Protein AF-A0A6V7JGR5-F1 (afdb_monomer_lite)

InterPro domains:
  IPR027080 Protein Unc-13 [PTHR10480] (1-149)
  IPR035892 C2 domain superfamily [G3DSA:2.60.40.150] (1-78)
  IPR035892 C2 domain superfamily [SSF49562] (2-89)

Organism: NCBI:txid1563983

Sequence (149 aa):
ECHNSSDRIKVRVWDEDNDLKSKLRQKLTRESDDFLGQTIIEVRTLSGEMDVWYNLEKRTDKSAVSGAIRLHISVEIKGEEKVAPYHVQYTCLHENLFHSLCERNAGLVALPEARGDDAWKVYFDPPGEELVDEFAMRYGIESIYQAMT

Foldseek 3Di:
DDDDQQDKDKAWDWADDPDPVLVVCVVPDPDSTATAFIDIGGSQLDAAWDWDWAFGDDPDPPHDYGDTDTDTDGDDDPPDDRDDHLLVVLVVLLVVLQVVVCVVVVNDGDQDPADDPCSLLARDDPPSRVVSVVSCVRNVPDSVSVSVD

Radius of gyration: 20.92 Å; chains: 1; bounding box: 49×38×61 Å

pLDDT: mean 89.45, std 9.66, range [59.97, 98.38]

Structure (mmCIF, N/CA/C/O backbone):
data_AF-A0A6V7JGR5-F1
#
_entry.id   AF-A0A6V7JGR5-F1
#
loop_
_atom_site.group_PDB
_atom_site.id
_atom_site.type_symbol
_atom_site.label_atom_id
_atom_site.label_alt_id
_atom_site.label_comp_id
_atom_site.label_asym_id
_atom_site.label_entity_id
_atom_site.label_seq_id
_atom_site.pdbx_PDB_ins_code
_atom_site.Cartn_x
_atom_site.Cartn_y
_atom_site.Cartn_z
_atom_site.occupancy
_atom_site.B_iso_or_equiv
_atom_site.auth_seq_id
_atom_site.auth_comp_id
_atom_site.auth_asym_id
_atom_site.auth_atom_id
_atom_site.pdbx_PDB_model_num
ATOM 1 N N . GLU A 1 1 ? 19.381 -12.638 -1.066 1.00 61.84 1 GLU A N 1
ATOM 2 C CA . GLU A 1 1 ? 19.285 -12.421 0.391 1.00 61.84 1 GLU A CA 1
ATOM 3 C C . GLU A 1 1 ? 19.356 -10.923 0.655 1.00 61.84 1 GLU A C 1
ATOM 5 O O . GLU A 1 1 ? 20.178 -10.259 0.033 1.00 61.84 1 GLU A O 1
ATOM 10 N N . CYS A 1 2 ? 18.445 -10.384 1.464 1.00 67.25 2 CYS A N 1
ATOM 11 C CA . CYS A 1 2 ? 18.492 -8.998 1.939 1.00 67.25 2 CYS A CA 1
ATOM 12 C C . CYS A 1 2 ? 19.034 -9.008 3.363 1.00 67.25 2 CYS A C 1
ATOM 14 O O . CYS A 1 2 ? 18.681 -9.888 4.147 1.00 67.25 2 CYS A O 1
ATOM 16 N N . HIS A 1 3 ? 19.896 -8.053 3.692 1.00 73.62 3 HIS A N 1
ATOM 17 C CA . HIS A 1 3 ? 20.585 -8.030 4.986 1.00 73.62 3 HIS A CA 1
ATOM 18 C C . HIS A 1 3 ? 20.145 -6.847 5.857 1.00 73.62 3 HIS A C 1
ATOM 20 O O . HIS A 1 3 ? 20.639 -6.682 6.971 1.00 73.62 3 HIS A O 1
ATOM 26 N N . ASN A 1 4 ? 19.235 -6.014 5.347 1.00 74.50 4 ASN A N 1
ATOM 27 C CA . ASN A 1 4 ? 18.926 -4.705 5.896 1.00 74.50 4 ASN A CA 1
ATOM 28 C C . ASN A 1 4 ? 17.475 -4.300 5.564 1.00 74.50 4 ASN A C 1
ATOM 30 O O . ASN A 1 4 ? 17.021 -4.442 4.433 1.00 74.50 4 ASN A O 1
ATOM 34 N N . SER A 1 5 ? 16.751 -3.744 6.540 1.00 73.00 5 SER A N 1
ATOM 35 C CA . SER A 1 5 ? 15.362 -3.280 6.375 1.00 73.00 5 SER A CA 1
ATOM 36 C C . SER A 1 5 ? 15.215 -2.027 5.501 1.00 73.00 5 SER A C 1
ATOM 38 O O . SER A 1 5 ? 14.124 -1.746 5.008 1.00 73.00 5 SER A O 1
ATOM 40 N N . SER A 1 6 ? 16.303 -1.280 5.292 1.00 79.81 6 SER A N 1
ATOM 41 C CA . SER A 1 6 ? 16.370 -0.137 4.372 1.00 79.81 6 SER A CA 1
ATOM 42 C C . SER A 1 6 ? 16.759 -0.521 2.941 1.00 79.81 6 SER A C 1
ATOM 44 O O . SER A 1 6 ? 16.802 0.352 2.070 1.00 79.81 6 SER A O 1
ATOM 46 N N . ASP A 1 7 ? 17.015 -1.809 2.674 1.00 90.06 7 ASP A N 1
ATOM 47 C CA . ASP A 1 7 ? 17.189 -2.295 1.308 1.00 90.06 7 ASP A CA 1
ATOM 48 C C . ASP A 1 7 ? 15.890 -2.090 0.510 1.00 90.06 7 ASP A C 1
ATOM 50 O O . ASP A 1 7 ? 14.779 -2.027 1.049 1.00 90.06 7 ASP A O 1
ATOM 54 N N . ARG A 1 8 ? 16.035 -1.937 -0.809 1.00 93.00 8 ARG A N 1
ATOM 55 C CA . ARG A 1 8 ? 14.918 -1.666 -1.718 1.00 93.00 8 ARG A CA 1
ATOM 56 C C . ARG A 1 8 ? 14.999 -2.551 -2.946 1.00 93.00 8 ARG A C 1
ATOM 58 O O . ARG A 1 8 ? 16.049 -2.628 -3.587 1.00 93.00 8 ARG A O 1
ATOM 65 N N . ILE A 1 9 ? 13.870 -3.130 -3.327 1.00 93.62 9 ILE A N 1
ATOM 66 C CA . ILE A 1 9 ? 13.692 -3.816 -4.602 1.00 93.62 9 ILE A CA 1
ATOM 67 C C . ILE A 1 9 ? 13.265 -2.765 -5.627 1.00 93.62 9 ILE A C 1
ATOM 69 O O . ILE A 1 9 ? 12.228 -2.122 -5.489 1.00 93.62 9 ILE A O 1
ATOM 73 N N . LYS A 1 10 ? 14.091 -2.553 -6.652 1.00 95.19 10 LYS A N 1
ATOM 74 C CA . LYS A 1 10 ? 13.799 -1.611 -7.739 1.00 95.19 10 LYS A CA 1
ATOM 75 C C . LYS A 1 10 ? 13.340 -2.400 -8.954 1.00 95.19 10 LYS A C 1
ATOM 77 O O . LYS A 1 10 ? 14.160 -3.051 -9.596 1.00 95.19 10 LYS A O 1
ATOM 82 N N . VAL A 1 11 ? 12.060 -2.305 -9.284 1.00 96.25 11 VAL A N 1
ATOM 83 C CA . VAL A 1 11 ? 11.498 -2.899 -10.499 1.00 96.25 11 VAL A CA 1
ATOM 84 C C . VAL A 1 11 ? 11.407 -1.805 -11.552 1.00 96.25 11 VAL A C 1
ATOM 86 O O . VAL A 1 11 ? 10.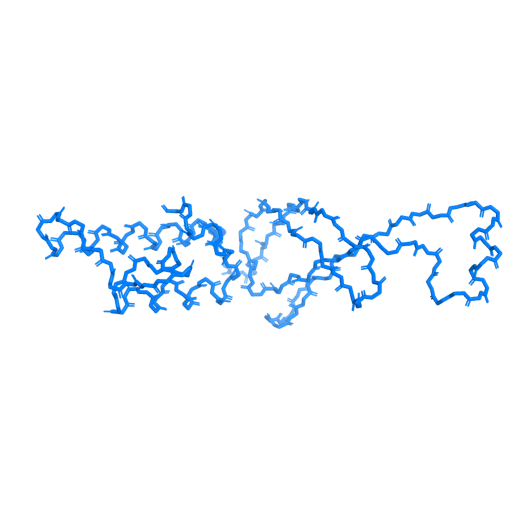860 -0.737 -11.290 1.00 96.25 11 VAL A O 1
ATOM 89 N N . ARG A 1 12 ? 11.986 -2.038 -12.731 1.00 94.81 12 ARG A N 1
ATOM 90 C CA . ARG A 1 12 ? 11.982 -1.089 -13.851 1.00 94.81 12 ARG A CA 1
ATOM 91 C C . ARG A 1 12 ? 11.493 -1.786 -15.104 1.00 94.81 12 ARG A C 1
ATOM 93 O O . ARG A 1 12 ? 11.943 -2.891 -15.391 1.00 94.81 12 ARG A O 1
ATOM 100 N N . VAL A 1 13 ? 10.609 -1.118 -15.827 1.00 93.88 13 VAL A N 1
ATOM 101 C CA . VAL A 1 13 ? 10.011 -1.606 -17.065 1.00 93.88 13 VAL A CA 1
ATOM 102 C C . VAL A 1 13 ? 10.576 -0.788 -18.221 1.00 93.88 13 VAL A C 1
ATOM 104 O O . VAL A 1 13 ? 10.640 0.443 -18.144 1.00 93.88 13 VAL A O 1
ATOM 107 N N . TRP A 1 14 ? 10.998 -1.483 -19.270 1.00 91.00 14 TRP A N 1
ATOM 108 C CA . TRP A 1 14 ? 11.591 -0.914 -20.476 1.00 91.00 14 TRP A CA 1
ATOM 109 C C . TRP A 1 14 ? 10.897 -1.512 -21.695 1.00 91.00 14 TRP A C 1
ATOM 111 O O . TRP A 1 14 ? 10.543 -2.693 -21.661 1.00 91.00 14 TRP A O 1
ATOM 121 N N . ASP A 1 15 ? 10.699 -0.704 -22.730 1.00 86.94 15 ASP A N 1
ATOM 122 C CA . ASP A 1 15 ? 10.298 -1.169 -24.055 1.00 86.94 15 ASP A CA 1
ATOM 123 C C . ASP A 1 15 ? 11.554 -1.489 -24.863 1.00 86.94 15 ASP A C 1
ATOM 125 O O . ASP A 1 15 ? 12.421 -0.629 -25.032 1.00 86.94 15 ASP A O 1
ATOM 129 N N . GLU A 1 16 ? 11.685 -2.739 -25.301 1.00 84.81 16 GLU A N 1
ATOM 130 C CA . GLU A 1 16 ? 12.874 -3.201 -26.013 1.00 84.81 16 GLU A CA 1
ATOM 131 C C . GLU A 1 16 ? 12.812 -2.771 -27.484 1.00 84.81 16 GLU A C 1
ATOM 133 O O . GLU A 1 16 ? 12.106 -3.364 -28.304 1.00 84.81 16 GLU A O 1
ATOM 138 N N . ASP A 1 17 ? 13.628 -1.783 -27.844 1.00 75.12 17 ASP A N 1
ATOM 139 C CA . ASP A 1 17 ? 13.702 -1.270 -29.208 1.00 75.12 17 ASP A CA 1
ATOM 140 C C . ASP A 1 17 ? 14.835 -1.953 -29.987 1.00 75.12 17 ASP A C 1
ATOM 142 O O . ASP A 1 17 ? 15.991 -1.518 -29.993 1.00 75.12 17 ASP A O 1
ATOM 146 N N . ASN A 1 18 ? 14.507 -3.015 -30.725 1.00 69.75 18 ASN A N 1
ATOM 147 C CA . ASN A 1 18 ? 15.489 -3.818 -31.472 1.00 69.75 18 ASN A CA 1
ATOM 148 C C . ASN A 1 18 ? 15.664 -3.449 -32.961 1.00 69.75 18 ASN A C 1
ATOM 150 O O . ASN A 1 18 ? 16.266 -4.216 -33.728 1.00 69.75 18 ASN A O 1
ATOM 154 N N . ASP A 1 19 ? 15.170 -2.291 -33.400 1.00 74.88 19 ASP A N 1
ATOM 155 C CA . ASP A 1 19 ? 15.238 -1.884 -34.804 1.00 74.88 19 ASP A CA 1
ATOM 156 C C . ASP A 1 19 ? 16.590 -1.243 -35.206 1.00 74.88 19 ASP A C 1
ATOM 158 O O . ASP A 1 19 ? 17.479 -0.949 -34.406 1.00 74.88 19 ASP A O 1
ATOM 162 N N . LEU A 1 20 ? 16.821 -1.083 -36.514 1.00 70.88 20 LEU A N 1
ATOM 163 C CA . LEU A 1 20 ? 18.097 -0.547 -37.011 1.00 70.88 20 LEU A CA 1
ATOM 164 C C . LEU A 1 20 ? 18.286 0.938 -36.632 1.00 70.88 20 LEU A C 1
ATOM 166 O O . LEU A 1 20 ? 19.420 1.411 -36.532 1.00 70.88 20 LEU A O 1
ATOM 170 N N . LYS A 1 21 ? 17.183 1.679 -36.439 1.00 70.19 21 LYS A N 1
ATOM 171 C CA . LYS A 1 21 ? 17.194 3.105 -36.084 1.00 70.19 21 LYS A CA 1
ATOM 172 C C . LYS A 1 21 ? 17.532 3.308 -34.609 1.00 70.19 21 LYS A C 1
ATOM 174 O O . LYS A 1 21 ? 18.304 4.221 -34.306 1.00 70.19 21 LYS A O 1
ATOM 179 N N . SER A 1 22 ? 17.020 2.467 -33.717 1.00 67.06 22 SER A N 1
ATOM 180 C CA . SER A 1 22 ? 17.331 2.476 -32.290 1.00 67.06 22 SER A CA 1
ATOM 181 C C . SER A 1 22 ? 18.811 2.172 -32.067 1.00 67.06 22 SER A C 1
ATOM 183 O O . SER A 1 22 ? 19.488 2.934 -31.385 1.00 67.06 22 SER A O 1
ATOM 185 N N . LYS A 1 23 ? 19.386 1.189 -32.776 1.00 67.44 23 LYS A N 1
ATOM 186 C CA . LYS A 1 23 ? 20.832 0.872 -32.739 1.00 67.44 23 LYS A CA 1
ATOM 187 C C . LYS A 1 23 ? 21.732 2.030 -33.187 1.00 67.44 23 LYS A C 1
ATOM 189 O O . LYS A 1 23 ? 22.857 2.172 -32.709 1.00 67.44 23 LYS A O 1
ATOM 194 N N . LEU A 1 24 ? 21.254 2.878 -34.100 1.00 69.88 24 LEU A N 1
ATOM 195 C CA . LEU A 1 24 ? 21.937 4.117 -34.494 1.00 69.88 24 LEU A CA 1
ATOM 196 C C . LEU A 1 24 ? 21.812 5.208 -33.415 1.00 69.88 24 LEU A C 1
ATOM 198 O O . LEU A 1 24 ? 22.793 5.903 -33.145 1.00 69.88 24 LEU A O 1
ATOM 202 N N . ARG A 1 25 ? 20.643 5.334 -32.770 1.00 65.31 25 ARG A N 1
ATOM 203 C CA . ARG A 1 25 ? 20.399 6.265 -31.649 1.00 65.31 25 ARG A CA 1
ATOM 204 C C . ARG A 1 25 ? 21.120 5.867 -30.358 1.00 65.31 25 ARG A C 1
ATOM 206 O O . ARG A 1 25 ? 21.572 6.759 -29.648 1.00 65.31 25 ARG A O 1
ATOM 213 N N . GLN A 1 26 ? 21.328 4.572 -30.114 1.00 59.97 26 GLN A N 1
ATOM 214 C CA . GLN A 1 26 ? 22.047 4.018 -28.957 1.00 59.97 26 GLN A CA 1
ATOM 215 C C . GLN A 1 26 ? 23.461 4.589 -28.782 1.00 59.97 26 GLN A C 1
ATOM 217 O O . GLN A 1 26 ? 23.972 4.641 -27.670 1.00 59.97 26 GLN A O 1
ATOM 222 N N . LYS A 1 27 ? 24.111 5.056 -29.859 1.00 62.66 27 LYS A N 1
ATOM 223 C CA . LYS A 1 27 ? 25.428 5.716 -29.768 1.00 62.66 27 LYS A CA 1
ATOM 224 C C . LYS A 1 27 ? 25.365 7.157 -29.234 1.00 62.66 27 LYS A C 1
ATOM 226 O O . LYS A 1 27 ? 26.414 7.737 -28.967 1.00 62.66 27 LYS A O 1
ATOM 231 N N . LEU A 1 28 ? 24.170 7.741 -29.120 1.00 65.44 28 LEU A N 1
ATOM 232 C CA . LEU A 1 28 ? 23.925 9.143 -28.754 1.00 65.44 28 LEU A CA 1
ATOM 233 C C . LEU A 1 28 ? 23.097 9.300 -27.467 1.00 65.44 28 LEU A C 1
ATOM 235 O O . LEU A 1 28 ? 23.169 10.352 -26.832 1.00 65.44 28 LEU A O 1
ATOM 239 N N . THR A 1 29 ? 22.315 8.292 -27.072 1.00 64.56 29 THR A N 1
ATOM 240 C CA . THR A 1 29 ? 21.484 8.308 -25.858 1.00 64.56 29 THR A CA 1
ATOM 241 C C . THR A 1 29 ? 22.113 7.482 -24.734 1.00 64.56 29 THR A C 1
ATOM 243 O O . THR A 1 29 ? 22.844 6.527 -24.968 1.00 64.56 29 THR A O 1
ATOM 246 N N . ARG A 1 30 ? 21.855 7.873 -23.477 1.00 66.00 30 ARG A N 1
ATOM 247 C CA . ARG A 1 30 ? 22.406 7.204 -22.280 1.00 66.00 30 ARG A CA 1
ATOM 248 C C . ARG A 1 30 ? 21.764 5.838 -22.005 1.00 66.00 30 ARG A C 1
ATOM 250 O O . ARG A 1 30 ? 22.364 5.021 -21.316 1.00 66.00 30 ARG A O 1
ATOM 257 N N . GLU A 1 31 ? 20.554 5.626 -22.510 1.00 65.31 31 GLU A N 1
ATOM 258 C CA . GLU A 1 31 ? 19.780 4.392 -22.381 1.00 65.31 31 GLU A CA 1
ATOM 259 C C . GLU A 1 31 ? 19.306 3.978 -23.779 1.00 65.31 31 GLU A C 1
ATOM 261 O O . GLU A 1 31 ? 19.017 4.839 -24.620 1.00 65.31 31 GLU A O 1
ATOM 266 N N . SER A 1 32 ? 19.358 2.670 -24.038 1.00 65.25 32 SER A N 1
ATOM 267 C CA . SER A 1 32 ? 19.071 2.042 -25.330 1.00 65.25 32 SER A CA 1
ATOM 268 C C . SER A 1 32 ? 17.590 1.845 -25.599 1.00 65.25 32 SER A C 1
ATOM 270 O O . SER A 1 32 ? 17.186 1.908 -26.755 1.00 65.25 32 SER A O 1
ATOM 272 N N . ASP A 1 33 ? 16.853 1.600 -24.524 1.00 79.62 33 ASP A N 1
ATOM 273 C CA . ASP A 1 33 ? 15.470 1.152 -24.499 1.00 79.62 33 ASP A CA 1
ATOM 274 C C . ASP A 1 33 ? 14.607 2.239 -23.861 1.00 79.62 33 ASP A C 1
ATOM 276 O O . ASP A 1 33 ? 15.066 2.974 -22.972 1.00 79.62 33 ASP A O 1
ATOM 280 N N . ASP A 1 34 ? 13.361 2.351 -24.308 1.00 83.81 34 ASP A N 1
ATOM 281 C CA . ASP A 1 34 ? 12.462 3.392 -23.833 1.00 83.81 34 ASP A CA 1
ATOM 282 C C . ASP A 1 34 ? 11.956 3.052 -22.424 1.00 83.81 34 ASP A C 1
ATOM 284 O O . ASP A 1 34 ? 11.436 1.973 -22.140 1.00 83.81 34 ASP A O 1
ATOM 288 N N . PHE A 1 35 ? 12.138 3.983 -21.488 1.00 88.25 35 PHE A N 1
ATOM 289 C CA . PHE A 1 35 ? 11.732 3.787 -20.099 1.00 88.25 35 PHE A CA 1
ATOM 290 C C . PHE A 1 35 ? 10.211 3.882 -19.952 1.00 88.25 35 PHE A C 1
ATOM 292 O O . PHE A 1 35 ? 9.644 4.961 -20.134 1.00 88.25 35 PHE A O 1
ATOM 299 N N . LEU A 1 36 ? 9.571 2.790 -19.526 1.00 91.50 36 LEU A N 1
ATOM 300 C CA . LEU A 1 36 ? 8.116 2.716 -19.356 1.00 91.50 36 LEU A CA 1
ATOM 301 C C . LEU A 1 36 ? 7.648 2.996 -17.926 1.00 91.50 36 LEU A C 1
ATOM 303 O O . LEU A 1 36 ? 6.482 3.328 -17.724 1.00 91.50 36 LEU A O 1
ATOM 307 N N . GLY A 1 37 ? 8.531 2.889 -16.930 1.00 95.00 37 GLY A N 1
ATOM 308 C CA . GLY A 1 37 ? 8.201 3.187 -15.537 1.00 95.00 37 GLY A CA 1
ATOM 309 C C . GLY A 1 37 ? 8.986 2.364 -14.525 1.00 95.00 37 GLY A C 1
ATOM 310 O O . GLY A 1 37 ? 9.738 1.450 -14.872 1.00 95.00 37 GLY A O 1
ATOM 311 N N . GLN A 1 38 ? 8.831 2.696 -13.245 1.00 95.94 38 GLN A N 1
ATOM 312 C CA . GLN A 1 38 ? 9.431 1.929 -12.153 1.00 95.94 38 GLN A CA 1
ATOM 313 C C . GLN A 1 38 ? 8.520 1.856 -10.934 1.00 95.94 38 GLN A C 1
ATOM 315 O O . GLN A 1 38 ? 7.701 2.737 -10.723 1.00 95.94 38 GLN A O 1
ATOM 320 N N . THR A 1 39 ? 8.734 0.861 -10.084 1.00 95.50 39 THR A N 1
ATOM 321 C CA . THR A 1 39 ? 8.260 0.881 -8.699 1.00 95.50 39 THR A CA 1
ATOM 322 C C . THR A 1 39 ? 9.422 0.532 -7.773 1.00 95.50 39 THR A C 1
ATOM 324 O O . THR A 1 39 ? 10.301 -0.268 -8.123 1.00 95.50 39 THR A O 1
ATOM 327 N N . ILE A 1 40 ? 9.489 1.199 -6.622 1.00 94.25 40 ILE A N 1
ATOM 328 C CA . ILE A 1 40 ? 10.529 0.990 -5.616 1.00 94.25 40 ILE A CA 1
ATOM 329 C C . ILE A 1 40 ? 9.854 0.428 -4.371 1.00 94.25 40 ILE A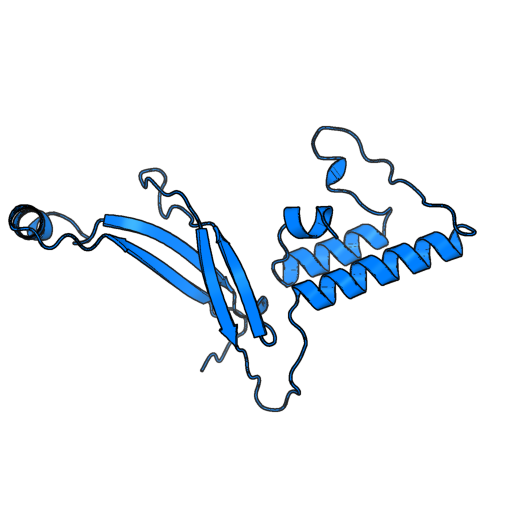 C 1
ATOM 331 O O . ILE A 1 40 ? 9.135 1.136 -3.678 1.00 94.25 40 ILE A O 1
ATOM 335 N N . ILE A 1 41 ? 10.124 -0.839 -4.082 1.00 93.56 41 ILE A N 1
ATOM 336 C CA . ILE A 1 41 ? 9.515 -1.566 -2.973 1.00 93.56 41 ILE A CA 1
ATOM 337 C C . ILE A 1 41 ? 10.523 -1.603 -1.832 1.00 93.56 41 ILE A C 1
ATOM 339 O O . ILE A 1 41 ? 11.634 -2.116 -1.985 1.00 93.56 41 ILE A O 1
ATOM 343 N N . GLU A 1 42 ? 10.167 -1.017 -0.696 1.00 92.50 42 GLU A N 1
ATOM 344 C CA . GLU A 1 42 ? 11.013 -1.052 0.492 1.00 92.50 42 GLU A CA 1
ATOM 345 C C . GLU A 1 42 ? 10.891 -2.413 1.176 1.00 92.50 42 GLU A C 1
ATOM 347 O O . GLU A 1 42 ? 9.793 -2.925 1.354 1.00 92.50 42 GLU A O 1
ATOM 352 N N . VAL A 1 43 ? 12.007 -3.010 1.596 1.00 91.06 43 VAL A N 1
ATOM 353 C CA . VAL A 1 43 ? 11.983 -4.358 2.192 1.00 91.06 43 VAL A CA 1
ATOM 354 C C . VAL A 1 43 ? 11.108 -4.418 3.446 1.00 91.06 43 VAL A C 1
ATOM 356 O O . VAL A 1 43 ? 10.463 -5.431 3.691 1.00 91.06 43 VAL A O 1
ATOM 359 N N . ARG A 1 44 ? 11.009 -3.319 4.203 1.00 90.38 44 ARG A N 1
ATOM 360 C CA . ARG A 1 44 ? 10.131 -3.218 5.381 1.00 90.38 44 ARG A CA 1
ATOM 361 C C . ARG A 1 44 ? 8.630 -3.365 5.094 1.00 90.38 44 ARG A C 1
ATOM 363 O O . ARG A 1 44 ? 7.882 -3.568 6.040 1.00 90.38 44 ARG A O 1
ATOM 370 N N . THR A 1 45 ? 8.184 -3.235 3.843 1.00 92.50 45 THR A N 1
ATOM 371 C CA . THR A 1 45 ? 6.767 -3.394 3.462 1.00 92.50 45 THR A CA 1
ATOM 372 C C . THR A 1 45 ? 6.450 -4.805 2.963 1.00 92.50 45 THR A C 1
ATOM 374 O O . THR A 1 45 ? 5.325 -5.085 2.554 1.00 92.50 45 THR A O 1
ATOM 377 N N . LEU A 1 46 ? 7.434 -5.708 2.992 1.00 91.38 46 LEU A N 1
ATOM 378 C CA . LEU A 1 46 ? 7.303 -7.079 2.524 1.00 91.38 46 LEU A CA 1
ATOM 379 C C . LEU A 1 46 ? 6.982 -8.027 3.685 1.00 91.38 46 LEU A C 1
ATOM 381 O O . LEU A 1 46 ? 7.678 -8.027 4.697 1.00 91.38 46 LEU A O 1
ATOM 385 N N . SER A 1 47 ? 5.947 -8.854 3.530 1.00 91.50 47 SER A N 1
ATOM 386 C CA . SER A 1 47 ? 5.567 -9.873 4.516 1.00 91.50 47 SER A CA 1
ATOM 387 C C . SER A 1 47 ? 4.782 -11.009 3.866 1.00 91.50 47 SER A C 1
ATOM 389 O O . SER A 1 47 ? 3.871 -10.757 3.076 1.00 91.50 47 SER A O 1
ATOM 391 N N . GLY A 1 48 ? 5.089 -12.251 4.245 1.00 91.44 48 GLY A N 1
ATOM 392 C CA . GLY A 1 48 ? 4.349 -13.434 3.809 1.00 91.44 48 GLY A CA 1
ATOM 393 C C . GLY A 1 48 ? 4.322 -13.609 2.289 1.00 91.44 48 GLY A C 1
ATOM 394 O O . GLY A 1 48 ? 5.330 -13.427 1.609 1.00 91.44 48 GLY A O 1
ATOM 395 N N . GLU A 1 49 ? 3.153 -13.973 1.762 1.00 92.81 49 GLU A N 1
ATOM 396 C CA . GLU A 1 49 ? 2.893 -14.077 0.322 1.00 92.81 49 GLU A CA 1
ATOM 397 C C . GLU A 1 49 ? 2.012 -12.921 -0.142 1.00 92.81 49 GLU A C 1
ATOM 399 O O . GLU A 1 49 ? 0.835 -12.832 0.202 1.00 92.81 49 GLU A O 1
ATOM 404 N N . MET A 1 50 ? 2.596 -12.031 -0.933 1.00 91.75 50 MET A N 1
ATOM 405 C CA . MET A 1 50 ? 1.956 -10.827 -1.437 1.00 91.75 50 MET A CA 1
ATOM 406 C C . MET A 1 50 ? 1.605 -10.986 -2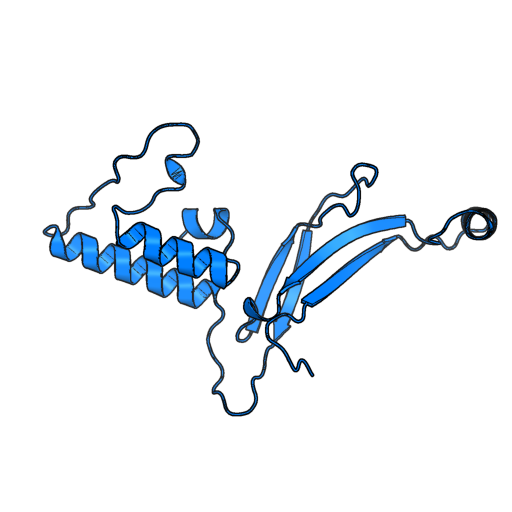.912 1.00 91.75 50 MET A C 1
ATOM 408 O O . MET A 1 50 ? 2.401 -11.487 -3.704 1.00 91.75 50 MET A O 1
ATOM 412 N N . ASP A 1 51 ? 0.430 -10.492 -3.284 1.00 92.69 51 ASP A N 1
ATOM 413 C CA . ASP A 1 51 ? -0.023 -10.373 -4.666 1.00 92.69 51 ASP A CA 1
ATOM 414 C C . ASP A 1 51 ? -0.637 -8.982 -4.843 1.00 92.69 51 ASP A C 1
ATOM 416 O O . ASP A 1 51 ? -1.782 -8.740 -4.462 1.00 92.69 51 ASP A O 1
ATOM 420 N N . VAL A 1 52 ? 0.186 -8.036 -5.303 1.00 90.69 52 VAL A N 1
ATOM 421 C CA . VAL A 1 52 ? -0.101 -6.596 -5.219 1.00 90.69 52 VAL A CA 1
ATOM 422 C C . VAL A 1 52 ? 0.120 -5.923 -6.571 1.00 90.69 52 VAL A C 1
ATOM 424 O O . VAL A 1 52 ? 1.041 -6.263 -7.321 1.00 90.69 52 VAL A O 1
ATOM 427 N N . TRP A 1 53 ? -0.738 -4.950 -6.877 1.00 93.44 53 TRP A N 1
ATOM 428 C CA . TRP A 1 53 ? -0.578 -4.038 -8.004 1.00 93.44 53 TRP A CA 1
ATOM 429 C C . TRP A 1 53 ? 0.210 -2.809 -7.569 1.00 93.44 53 TRP A C 1
ATOM 431 O O . TRP A 1 53 ? -0.226 -2.079 -6.693 1.00 93.44 53 TRP A O 1
ATOM 441 N N . TYR A 1 54 ? 1.343 -2.559 -8.217 1.00 93.50 54 TYR A N 1
ATOM 442 C CA . TYR A 1 54 ? 2.163 -1.379 -7.975 1.00 93.50 54 TYR A CA 1
ATOM 443 C C . TYR A 1 54 ? 2.020 -0.400 -9.131 1.00 93.50 54 TYR A C 1
ATOM 445 O O . TYR A 1 54 ? 2.296 -0.748 -10.283 1.00 93.50 54 TYR A O 1
ATOM 453 N N . ASN A 1 55 ? 1.636 0.838 -8.833 1.00 94.38 55 ASN A N 1
ATOM 454 C CA . ASN A 1 55 ? 1.629 1.905 -9.828 1.00 94.38 55 ASN A CA 1
ATOM 455 C C . ASN A 1 55 ? 3.056 2.211 -10.302 1.00 94.38 55 ASN A C 1
ATOM 457 O O . ASN A 1 55 ? 4.002 2.233 -9.512 1.00 94.38 55 ASN A O 1
ATOM 461 N N . LEU A 1 56 ? 3.210 2.440 -11.607 1.00 96.12 56 LEU A N 1
ATOM 462 C CA . LEU A 1 56 ? 4.496 2.810 -12.182 1.00 96.12 56 LEU A CA 1
ATOM 463 C C . LEU A 1 56 ? 4.734 4.315 -12.037 1.00 96.12 56 LEU A C 1
ATOM 465 O O . LEU A 1 56 ? 3.928 5.147 -12.449 1.00 96.12 56 LEU A O 1
ATOM 469 N N . GLU A 1 57 ? 5.893 4.659 -11.492 1.00 94.88 57 GLU A N 1
ATOM 470 C CA . GLU A 1 57 ? 6.335 6.023 -11.248 1.00 94.88 57 GLU A CA 1
ATOM 471 C C . GLU A 1 57 ? 7.319 6.511 -12.314 1.00 94.88 57 GLU A C 1
ATOM 473 O O . GLU A 1 57 ? 8.119 5.762 -12.892 1.00 94.88 57 GLU A O 1
ATOM 478 N N . LYS A 1 58 ? 7.299 7.828 -12.532 1.00 92.50 58 LYS A N 1
ATOM 479 C CA . LYS A 1 58 ? 8.278 8.533 -13.360 1.00 92.50 58 LYS A CA 1
ATOM 480 C C . LYS A 1 58 ? 9.607 8.642 -12.620 1.00 92.50 58 LYS A C 1
ATOM 482 O O . LYS A 1 58 ? 9.652 8.905 -11.425 1.00 92.50 58 LYS A O 1
ATOM 487 N N . ARG A 1 59 ? 10.717 8.532 -13.353 1.00 85.62 59 ARG A N 1
ATOM 488 C CA . ARG A 1 59 ? 12.052 8.847 -12.814 1.00 85.62 59 ARG A CA 1
ATOM 489 C C . ARG A 1 59 ? 12.366 10.344 -12.874 1.00 85.62 59 ARG A C 1
ATOM 491 O O . ARG A 1 59 ? 13.161 10.838 -12.084 1.00 85.62 59 ARG A O 1
ATOM 498 N N . THR A 1 60 ? 11.802 11.039 -13.861 1.00 82.69 60 THR A N 1
ATOM 499 C CA . THR A 1 60 ? 12.003 12.472 -14.111 1.00 82.69 60 THR A CA 1
ATOM 500 C C . THR A 1 60 ? 10.722 13.081 -14.674 1.00 82.69 60 THR A C 1
ATOM 502 O O . THR A 1 60 ? 9.943 12.363 -15.303 1.00 82.69 60 THR A O 1
ATOM 505 N N . ASP A 1 61 ? 10.551 14.398 -14.561 1.00 82.94 61 ASP A N 1
ATOM 506 C CA . ASP A 1 61 ? 9.378 15.115 -15.101 1.00 82.94 61 ASP A CA 1
ATOM 507 C C . ASP A 1 61 ? 9.197 14.950 -16.617 1.00 82.94 61 ASP A C 1
ATOM 509 O O . ASP A 1 61 ? 8.103 15.125 -17.148 1.00 82.94 61 ASP A O 1
ATOM 513 N N . LYS A 1 62 ? 10.272 14.581 -17.324 1.00 80.94 62 LYS A N 1
ATOM 514 C CA . LYS A 1 62 ? 10.276 14.358 -18.775 1.00 80.94 62 LYS A CA 1
ATOM 515 C C . LYS A 1 62 ? 9.792 12.966 -19.181 1.00 80.94 62 LYS A C 1
ATOM 517 O O . LYS A 1 62 ? 9.543 12.746 -20.361 1.00 80.94 62 LYS A O 1
ATOM 522 N N . SER A 1 63 ? 9.698 12.022 -18.246 1.00 80.81 63 SER A N 1
ATOM 523 C CA . SER A 1 63 ? 9.270 10.655 -18.543 1.00 80.81 63 SER A CA 1
ATOM 524 C C . SER A 1 63 ? 7.750 10.599 -18.725 1.00 80.81 63 SER A C 1
ATOM 526 O O . SER A 1 63 ? 6.995 11.091 -17.882 1.00 80.81 63 SER A O 1
ATOM 528 N N . ALA A 1 64 ? 7.291 9.970 -19.804 1.00 85.44 64 ALA A N 1
ATOM 529 C CA . ALA A 1 64 ? 5.898 9.567 -19.955 1.00 85.44 64 ALA A CA 1
ATOM 530 C C . ALA A 1 64 ? 5.750 8.165 -19.354 1.00 85.44 64 ALA A C 1
ATOM 532 O O . ALA A 1 64 ? 6.352 7.221 -19.844 1.00 85.44 64 ALA A O 1
ATOM 533 N N . VAL A 1 65 ? 5.008 8.055 -18.254 1.00 90.56 65 VAL A N 1
ATOM 534 C CA . VAL A 1 65 ? 4.780 6.793 -17.538 1.00 90.56 65 VAL A CA 1
ATOM 535 C C . VAL A 1 65 ? 3.305 6.714 -17.196 1.00 90.56 65 VAL A C 1
ATOM 537 O O . VAL A 1 65 ? 2.715 7.710 -16.766 1.00 90.56 65 VAL A O 1
ATOM 540 N N . SER A 1 66 ? 2.729 5.534 -17.392 1.00 89.94 66 SER A N 1
ATOM 541 C CA . SER A 1 66 ? 1.358 5.203 -17.023 1.00 89.94 66 SER A CA 1
ATOM 542 C C . SER A 1 66 ? 1.226 3.700 -16.806 1.00 89.94 66 SER A C 1
ATOM 544 O O . SER A 1 66 ? 1.954 2.928 -17.426 1.00 89.94 66 SER A O 1
ATOM 546 N N . GLY A 1 67 ? 0.246 3.294 -16.004 1.00 94.38 67 GLY A N 1
ATOM 547 C CA . GLY A 1 67 ? -0.066 1.890 -15.756 1.00 94.38 67 GLY A CA 1
ATOM 548 C C . GLY A 1 67 ? 0.477 1.375 -14.427 1.00 94.38 67 GLY A C 1
ATOM 549 O O . GLY A 1 67 ? 1.029 2.119 -13.615 1.00 94.38 67 GLY A O 1
ATOM 550 N N . ALA A 1 68 ? 0.286 0.080 -14.219 1.00 95.88 68 ALA A N 1
ATOM 551 C CA . ALA A 1 68 ? 0.666 -0.628 -13.010 1.00 95.88 68 ALA A CA 1
ATOM 552 C C . ALA A 1 68 ? 1.226 -2.007 -13.368 1.00 95.88 68 ALA A C 1
ATOM 554 O O . ALA A 1 68 ? 0.924 -2.560 -14.427 1.00 95.88 68 ALA A O 1
ATOM 555 N N . ILE A 1 69 ? 2.027 -2.566 -12.468 1.00 96.56 69 ILE A N 1
ATOM 556 C CA . ILE A 1 69 ? 2.581 -3.912 -12.579 1.00 96.56 69 ILE A CA 1
ATOM 557 C C . ILE A 1 69 ? 2.087 -4.766 -11.412 1.00 96.56 69 ILE A C 1
ATOM 559 O O . ILE A 1 69 ? 2.180 -4.363 -10.255 1.00 96.56 69 ILE A O 1
ATOM 563 N N . ARG A 1 70 ? 1.553 -5.952 -11.716 1.00 96.38 70 ARG A N 1
ATOM 564 C CA . ARG A 1 70 ? 1.186 -6.944 -10.702 1.00 96.38 70 ARG A CA 1
ATOM 565 C C . ARG A 1 70 ? 2.407 -7.778 -10.357 1.00 96.38 70 ARG A C 1
ATOM 567 O O . ARG A 1 70 ? 3.012 -8.369 -11.252 1.00 96.38 70 ARG A O 1
ATOM 574 N N . LEU A 1 71 ? 2.756 -7.836 -9.079 1.00 96.12 71 LEU A N 1
ATOM 575 C CA . LEU A 1 71 ? 3.887 -8.613 -8.589 1.00 96.12 71 LEU A CA 1
ATOM 576 C C . LEU A 1 71 ? 3.409 -9.620 -7.550 1.00 96.12 71 LEU A C 1
ATOM 578 O O . LEU A 1 71 ? 2.726 -9.263 -6.593 1.00 96.12 71 LEU A O 1
ATOM 582 N N . HIS A 1 72 ? 3.820 -10.871 -7.744 1.00 95.62 72 HIS A N 1
ATOM 583 C CA . HIS A 1 72 ? 3.693 -11.923 -6.748 1.00 95.62 72 HIS A CA 1
ATOM 584 C C . HIS A 1 72 ? 5.037 -12.064 -6.027 1.00 95.62 72 HIS A C 1
ATOM 586 O O . HIS A 1 72 ? 6.045 -12.384 -6.663 1.00 95.62 72 HIS A O 1
ATOM 592 N N . ILE A 1 73 ? 5.067 -11.791 -4.723 1.00 93.19 73 ILE A N 1
ATOM 593 C CA . ILE A 1 73 ? 6.289 -11.761 -3.911 1.00 93.19 73 ILE A CA 1
ATOM 594 C C . ILE A 1 73 ? 6.093 -12.674 -2.704 1.00 93.19 73 ILE A C 1
ATOM 596 O O . ILE A 1 73 ? 5.182 -12.462 -1.912 1.00 93.19 73 ILE A O 1
ATOM 600 N N . SER A 1 74 ? 6.968 -13.665 -2.548 1.00 92.00 74 SER A N 1
ATOM 601 C CA . SER A 1 74 ? 7.025 -14.510 -1.353 1.00 92.00 74 SER A CA 1
ATOM 602 C C . SER A 1 74 ? 8.242 -14.140 -0.513 1.00 92.00 74 SER A C 1
ATOM 604 O O . SER A 1 74 ? 9.340 -13.955 -1.048 1.00 92.00 74 SER A O 1
ATOM 606 N N . VAL A 1 75 ? 8.034 -14.004 0.795 1.00 90.19 75 VAL A N 1
ATOM 607 C CA . VAL A 1 75 ? 9.048 -13.599 1.767 1.00 90.19 75 VAL A CA 1
ATOM 608 C C . VAL A 1 75 ? 9.211 -14.699 2.803 1.00 90.19 75 VAL A C 1
ATOM 610 O O . VAL A 1 75 ? 8.265 -15.062 3.499 1.00 90.19 75 VAL A O 1
ATOM 613 N N . GLU A 1 76 ? 10.441 -15.180 2.947 1.00 88.62 76 GLU A N 1
ATOM 614 C CA . GLU A 1 76 ? 10.830 -16.111 4.002 1.00 88.62 76 GLU A CA 1
ATOM 615 C C . GLU A 1 76 ? 11.880 -15.442 4.889 1.00 88.62 76 GLU A C 1
ATOM 617 O O . GLU A 1 76 ? 12.957 -15.060 4.421 1.00 88.62 76 GLU A O 1
ATOM 622 N N . ILE A 1 77 ? 11.565 -15.287 6.177 1.00 84.81 77 ILE A N 1
ATOM 623 C CA . ILE A 1 77 ? 12.485 -14.724 7.165 1.00 84.81 77 ILE A CA 1
ATOM 624 C C . ILE A 1 77 ? 13.050 -15.873 7.994 1.00 84.81 77 ILE A C 1
ATOM 626 O O . ILE A 1 77 ? 12.328 -16.655 8.612 1.00 84.81 77 ILE A O 1
ATOM 630 N N . LYS A 1 78 ? 14.379 -15.999 7.991 1.00 86.88 78 LYS A N 1
ATOM 631 C CA . LYS A 1 78 ? 15.063 -17.083 8.695 1.00 86.88 78 LYS A CA 1
ATOM 632 C C . LYS A 1 78 ? 14.781 -17.005 10.197 1.00 86.88 78 LYS A C 1
ATOM 634 O O . LYS A 1 78 ? 15.228 -16.076 10.860 1.00 86.88 78 LYS A O 1
ATOM 639 N N . GLY A 1 79 ? 14.148 -18.048 10.730 1.00 86.62 79 GLY A N 1
ATOM 640 C CA . GLY A 1 79 ? 13.832 -18.159 12.156 1.00 86.62 79 GLY A CA 1
ATOM 641 C C . GLY A 1 79 ? 12.476 -17.574 12.550 1.00 86.62 79 GLY A C 1
ATOM 642 O O . GLY A 1 79 ? 12.146 -17.626 13.730 1.00 86.62 79 GLY A O 1
ATOM 643 N N . GLU A 1 80 ? 11.693 -17.071 11.593 1.00 83.56 80 GLU A N 1
ATOM 644 C CA . GLU A 1 80 ? 10.312 -16.644 11.816 1.00 83.56 80 GLU A CA 1
ATOM 645 C C . GLU A 1 80 ? 9.335 -17.623 11.160 1.00 83.56 80 GLU A C 1
ATOM 647 O O . GLU A 1 80 ? 9.629 -18.240 10.132 1.00 83.56 80 GLU A O 1
ATOM 652 N N . GLU A 1 81 ? 8.164 -17.786 11.773 1.00 86.75 81 GLU A N 1
ATOM 653 C CA . GLU A 1 81 ? 7.059 -18.498 11.138 1.00 86.75 81 GLU A CA 1
ATOM 654 C C . GLU A 1 81 ? 6.492 -17.676 9.978 1.00 86.75 81 GLU A C 1
ATOM 656 O O . GLU A 1 81 ? 6.651 -16.455 9.909 1.00 86.75 81 GLU A O 1
ATOM 661 N N . LYS A 1 82 ? 5.802 -18.347 9.052 1.00 84.62 82 LYS A N 1
ATOM 662 C CA . LYS A 1 82 ? 5.154 -17.667 7.932 1.00 84.62 82 LYS A CA 1
ATOM 663 C C . LYS A 1 82 ? 4.073 -16.723 8.467 1.00 84.62 82 LYS A C 1
ATOM 665 O O . LYS A 1 82 ? 3.042 -17.164 8.968 1.00 84.62 82 LYS A O 1
ATOM 670 N N . VAL A 1 83 ? 4.316 -15.425 8.330 1.00 89.25 83 VAL A N 1
ATOM 671 C CA . VAL A 1 83 ? 3.400 -14.356 8.739 1.00 89.25 83 VAL A CA 1
ATOM 672 C C . VAL A 1 83 ? 2.428 -13.983 7.620 1.00 89.25 83 VAL A C 1
ATOM 674 O O . VAL A 1 83 ? 2.697 -14.187 6.435 1.00 89.25 83 VAL A O 1
ATOM 677 N N . ALA A 1 84 ? 1.280 -13.419 7.997 1.00 92.25 84 ALA A N 1
ATOM 678 C CA . ALA A 1 84 ? 0.317 -12.889 7.039 1.00 92.25 84 ALA A CA 1
ATOM 679 C C . ALA A 1 84 ? 0.849 -11.611 6.351 1.00 92.25 84 ALA A C 1
ATOM 681 O O . ALA A 1 84 ? 1.619 -10.859 6.960 1.00 92.25 84 ALA A O 1
ATOM 682 N N . PRO A 1 85 ? 0.419 -11.303 5.117 1.00 93.81 85 PRO A N 1
ATOM 683 C CA . PRO A 1 85 ? 0.744 -10.040 4.454 1.00 93.81 85 PRO A CA 1
ATOM 684 C C . PRO A 1 85 ? 0.242 -8.823 5.233 1.00 93.81 85 PRO A C 1
ATOM 686 O O . PRO A 1 85 ? -0.805 -8.884 5.879 1.00 93.81 85 PRO A O 1
ATOM 689 N N . TYR A 1 86 ? 0.938 -7.688 5.121 1.00 94.62 86 TYR A N 1
ATOM 690 C CA . TYR A 1 86 ? 0.572 -6.482 5.873 1.00 94.62 86 TYR A CA 1
ATOM 691 C C . TYR A 1 86 ? -0.820 -5.934 5.544 1.00 94.62 86 TYR A C 1
ATOM 693 O O . TYR A 1 86 ? -1.458 -5.383 6.430 1.00 94.62 86 TYR A O 1
ATOM 701 N N . HIS A 1 87 ? -1.334 -6.150 4.331 1.00 94.62 87 HIS A N 1
ATOM 702 C CA . HIS A 1 87 ? -2.717 -5.807 3.976 1.00 94.62 87 HIS A CA 1
ATOM 703 C C . HIS A 1 87 ? -3.737 -6.569 4.836 1.00 94.62 87 HIS A C 1
ATOM 705 O O . HIS A 1 87 ? -4.671 -5.976 5.362 1.00 94.62 87 HIS A O 1
ATOM 711 N N . VAL A 1 88 ? -3.506 -7.867 5.064 1.00 95.38 88 VAL A N 1
ATOM 712 C CA . VAL A 1 88 ? -4.360 -8.702 5.925 1.00 95.38 88 VAL A CA 1
ATOM 713 C C . VAL A 1 88 ? -4.234 -8.275 7.387 1.00 95.38 88 VAL A C 1
ATOM 715 O O . VAL A 1 88 ? -5.229 -8.205 8.105 1.00 95.38 88 VAL A O 1
ATOM 718 N N . GLN A 1 89 ? -3.014 -7.963 7.833 1.00 96.06 89 GLN A N 1
ATOM 719 C CA . GLN A 1 89 ? -2.783 -7.461 9.189 1.00 96.06 89 GLN A CA 1
ATOM 720 C C . GLN A 1 89 ? -3.457 -6.100 9.418 1.00 96.06 89 GLN A C 1
ATOM 722 O O . GLN A 1 89 ? -4.044 -5.896 10.477 1.00 96.06 89 GLN A O 1
ATOM 727 N N . TYR A 1 90 ? -3.418 -5.202 8.429 1.00 97.75 90 TYR A N 1
ATOM 728 C CA . TYR A 1 90 ? -4.098 -3.909 8.479 1.00 97.75 90 TYR A CA 1
ATOM 729 C C . TYR A 1 90 ? -5.613 -4.080 8.548 1.00 97.75 90 TYR A C 1
ATOM 731 O O . TYR A 1 90 ? -6.235 -3.494 9.425 1.00 97.75 90 TYR A O 1
ATOM 739 N N . THR A 1 91 ? -6.201 -4.928 7.696 1.00 98.00 91 THR A N 1
ATOM 740 C CA . THR A 1 91 ? -7.638 -5.237 7.756 1.00 98.00 91 THR A CA 1
ATOM 741 C C . THR A 1 91 ? -8.034 -5.748 9.136 1.00 98.00 91 THR A C 1
ATOM 743 O O . THR A 1 91 ? -8.963 -5.226 9.740 1.00 98.00 91 THR A O 1
ATOM 746 N N . CYS A 1 92 ? -7.261 -6.681 9.696 1.00 98.12 92 CYS A N 1
ATOM 747 C CA . CYS A 1 92 ? -7.490 -7.174 11.051 1.00 98.12 92 CYS A CA 1
ATOM 748 C C . CYS A 1 92 ? -7.411 -6.050 12.102 1.00 98.12 92 CYS A C 1
ATOM 750 O O . CYS A 1 92 ? -8.290 -5.948 12.957 1.00 98.12 92 CYS A O 1
ATOM 752 N N . LEU A 1 93 ? -6.390 -5.188 12.042 1.00 98.38 93 LEU A N 1
ATOM 753 C CA . LEU A 1 93 ? -6.256 -4.040 12.945 1.00 98.38 93 LEU A CA 1
ATOM 754 C C . LEU A 1 93 ? -7.465 -3.101 12.840 1.00 98.38 93 LEU A C 1
ATOM 756 O O . LEU A 1 93 ? -8.053 -2.755 13.863 1.00 98.38 93 LEU A O 1
ATOM 760 N N . HIS A 1 94 ? -7.829 -2.717 11.618 1.00 98.25 94 HIS A N 1
ATOM 761 C CA . HIS A 1 94 ? -8.901 -1.772 11.329 1.00 98.25 94 HIS A CA 1
ATOM 762 C C . HIS A 1 94 ? -10.258 -2.297 11.817 1.00 98.25 94 HIS A C 1
ATOM 764 O O . HIS A 1 94 ? -10.956 -1.612 12.563 1.00 98.25 94 HIS A O 1
ATOM 770 N N . GLU A 1 95 ? -10.592 -3.551 11.496 1.00 98.06 95 GLU A N 1
ATOM 771 C CA . GLU A 1 95 ? -11.835 -4.203 11.925 1.00 98.06 95 GLU A CA 1
ATOM 772 C C . GLU A 1 95 ? -11.934 -4.313 13.452 1.00 98.06 95 GLU A C 1
ATOM 774 O O . GLU A 1 95 ? -12.962 -3.972 14.040 1.00 98.06 95 GLU A O 1
ATOM 779 N N . ASN A 1 96 ? -10.863 -4.758 14.119 1.00 98.25 96 ASN A N 1
ATOM 780 C CA . ASN A 1 96 ? -10.866 -4.917 15.576 1.00 98.25 96 ASN A CA 1
ATOM 781 C C . ASN A 1 96 ? -10.914 -3.567 16.299 1.00 98.25 96 ASN A C 1
ATOM 783 O O . ASN A 1 96 ? -11.567 -3.446 17.341 1.00 98.25 96 ASN A O 1
ATOM 787 N N . LEU A 1 97 ? -10.248 -2.546 15.756 1.00 97.88 97 LEU A N 1
ATOM 788 C CA . LEU A 1 97 ? -10.312 -1.190 16.284 1.00 97.88 97 LEU A CA 1
ATOM 789 C C . LEU A 1 97 ? -11.728 -0.622 16.150 1.00 97.88 97 LEU A C 1
ATOM 791 O O . LEU A 1 97 ? -12.295 -0.175 17.148 1.00 97.88 97 LEU A O 1
ATOM 795 N N . PHE A 1 98 ? -12.317 -0.707 14.955 1.00 97.69 98 PHE A N 1
ATOM 796 C CA . PHE A 1 98 ? -13.688 -0.272 14.698 1.00 97.69 98 PHE A CA 1
ATOM 797 C C . PHE A 1 98 ? -14.681 -0.966 15.634 1.00 97.69 98 PHE A C 1
ATOM 799 O O . PHE A 1 98 ? -15.497 -0.306 16.281 1.00 97.69 98 PHE A O 1
ATOM 806 N N . HIS A 1 99 ? -14.571 -2.290 15.765 1.00 97.56 99 HIS A N 1
ATOM 807 C CA . HIS A 1 99 ? -15.431 -3.076 16.639 1.00 97.56 99 HIS A CA 1
ATOM 808 C C . HIS A 1 99 ? -15.314 -2.637 18.106 1.00 97.56 99 HIS A C 1
ATOM 810 O O . HIS A 1 99 ? -16.322 -2.309 18.729 1.00 97.56 99 HIS A O 1
ATOM 816 N N . SER A 1 100 ? -14.089 -2.533 18.631 1.00 97.25 100 SER A N 1
ATOM 817 C CA . SER A 1 100 ? -13.815 -2.094 20.007 1.00 97.25 100 SER A CA 1
ATOM 818 C C . SER A 1 100 ? -14.364 -0.693 20.301 1.00 97.25 100 SER A C 1
ATOM 820 O O . SER A 1 100 ? -14.936 -0.454 21.368 1.00 97.25 100 SER A O 1
ATOM 822 N N . LEU A 1 101 ? -14.230 0.245 19.358 1.00 96.50 101 LEU A N 1
ATOM 823 C CA . LEU A 1 101 ? -14.766 1.601 19.499 1.00 96.50 101 LEU A CA 1
ATOM 824 C C . LEU A 1 101 ? -16.300 1.608 19.496 1.00 96.50 101 LEU A C 1
ATOM 826 O O . LEU A 1 101 ? -16.904 2.264 20.346 1.00 96.50 101 LEU A O 1
ATOM 830 N N . CYS A 1 102 ? -16.930 0.830 18.613 1.00 96.81 102 CYS A N 1
ATOM 831 C CA . CYS A 1 102 ? -18.385 0.688 18.585 1.00 96.81 102 CYS A CA 1
ATOM 832 C C . CYS A 1 102 ? -18.918 0.060 19.879 1.00 96.81 102 CYS A C 1
ATOM 834 O O . CYS A 1 102 ? -19.872 0.575 20.457 1.00 96.81 102 CYS A O 1
ATOM 836 N N . GLU A 1 103 ? -18.300 -1.014 20.381 1.00 96.88 103 GLU A N 1
ATOM 837 C CA . GLU A 1 103 ? -18.706 -1.660 21.638 1.00 96.88 103 GLU A CA 1
ATOM 838 C C . GLU A 1 103 ? -18.639 -0.694 22.828 1.00 96.88 103 GLU A C 1
ATOM 840 O O . GLU A 1 103 ? -19.573 -0.622 23.632 1.00 96.88 103 GLU A O 1
ATOM 845 N N . ARG A 1 104 ? -17.574 0.112 22.910 1.00 95.25 104 ARG A N 1
ATOM 846 C CA . ARG A 1 104 ? -17.427 1.158 23.93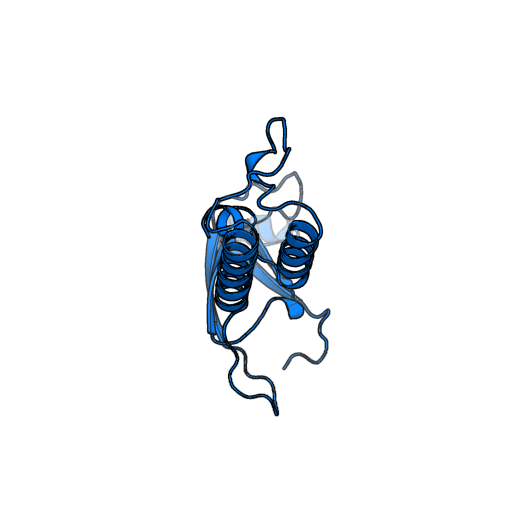8 1.00 95.25 104 ARG A CA 1
ATOM 847 C C . ARG A 1 104 ? -18.475 2.260 23.818 1.00 95.25 104 ARG A C 1
ATOM 849 O O . ARG A 1 104 ? -18.815 2.877 24.824 1.00 95.25 104 ARG A O 1
ATOM 856 N N . ASN A 1 105 ? -19.006 2.477 22.619 1.00 95.69 105 ASN A N 1
ATOM 857 C CA . ASN A 1 105 ? -20.054 3.447 22.326 1.00 95.69 105 ASN A CA 1
ATOM 858 C C . ASN A 1 105 ? -21.456 2.806 22.276 1.00 95.69 105 ASN A C 1
ATOM 860 O O . ASN A 1 105 ? -22.319 3.222 21.505 1.00 95.69 105 ASN A O 1
ATOM 864 N N . ALA A 1 106 ? -21.691 1.759 23.078 1.00 96.69 106 ALA A N 1
ATOM 865 C CA . ALA A 1 106 ? -22.975 1.055 23.163 1.00 96.69 106 ALA A CA 1
ATOM 866 C C . ALA A 1 106 ? -23.496 0.529 21.806 1.00 96.69 106 ALA A C 1
ATOM 868 O O . ALA A 1 106 ? -24.700 0.503 21.550 1.00 96.69 106 ALA A O 1
ATOM 869 N N . GLY A 1 107 ? -22.579 0.116 20.930 1.00 95.25 107 GLY A N 1
ATOM 870 C CA . GLY A 1 107 ? -22.861 -0.378 19.582 1.00 95.25 107 GLY A CA 1
ATOM 871 C C . GLY A 1 107 ? -23.100 0.715 18.537 1.00 95.25 107 GLY A C 1
ATOM 872 O O . GLY A 1 107 ? -23.406 0.387 17.393 1.00 95.25 107 GLY A O 1
ATOM 873 N N . LEU A 1 108 ? -22.986 1.997 18.895 1.00 95.00 108 LEU A N 1
ATOM 874 C CA . LEU A 1 108 ? -23.159 3.107 17.961 1.00 95.00 108 LEU A CA 1
ATOM 875 C C . LEU A 1 108 ? -21.843 3.439 17.256 1.00 95.00 108 LEU A C 1
ATOM 877 O O . LEU A 1 108 ? -20.789 3.556 17.881 1.00 95.00 108 LEU A O 1
ATOM 881 N N . VAL A 1 109 ? -21.927 3.679 15.951 1.00 94.94 109 VAL A N 1
ATOM 882 C CA . VAL A 1 109 ? -20.802 4.193 15.165 1.00 94.94 109 VAL A CA 1
ATOM 883 C C . VAL A 1 109 ? -20.614 5.676 15.483 1.00 94.94 109 VAL A C 1
ATOM 885 O O . VAL A 1 109 ? -21.532 6.474 15.289 1.00 94.94 109 VAL A O 1
ATOM 888 N N . ALA A 1 110 ? -19.433 6.040 15.979 1.00 91.00 110 ALA A N 1
ATOM 889 C CA . ALA A 1 110 ? -19.015 7.432 16.115 1.00 91.00 110 ALA A CA 1
ATOM 890 C C . ALA A 1 110 ? -18.348 7.878 14.808 1.00 91.00 110 ALA A C 1
ATOM 892 O O . ALA A 1 110 ? -17.461 7.190 14.309 1.00 91.00 110 ALA A O 1
ATOM 893 N N . LEU A 1 111 ? -18.797 9.000 14.246 1.00 91.62 111 LEU A N 1
ATOM 894 C CA . LEU A 1 111 ? -18.190 9.584 13.052 1.00 91.62 111 LEU A CA 1
ATOM 895 C C . LEU A 1 111 ? -17.151 10.629 13.474 1.00 91.62 111 LEU A C 1
ATOM 897 O O . LEU A 1 111 ? -17.487 11.466 14.315 1.00 91.62 111 LEU A O 1
ATOM 901 N N . PRO A 1 112 ? -15.946 10.623 12.882 1.00 93.06 112 PRO A N 1
ATOM 902 C CA . PRO A 1 112 ? -14.922 11.606 13.206 1.00 93.06 112 PRO A CA 1
ATOM 903 C C . PRO A 1 112 ? -15.326 13.010 12.744 1.00 93.06 112 PRO A C 1
ATOM 905 O O . PRO A 1 112 ? -16.008 13.192 11.728 1.00 93.06 112 PRO A O 1
ATOM 908 N N . GLU A 1 113 ? -14.862 14.036 13.459 1.00 89.06 113 GLU A N 1
ATOM 909 C CA . GLU A 1 113 ? -15.095 15.440 13.090 1.00 89.06 113 GLU A CA 1
ATOM 910 C C . GLU A 1 113 ? -14.134 15.926 11.982 1.00 89.06 113 GLU A C 1
ATOM 912 O O . GLU A 1 113 ? -13.385 16.889 12.149 1.00 89.06 113 GLU A O 1
ATOM 917 N N . ALA A 1 114 ? -14.165 15.283 10.811 1.00 91.62 114 ALA A N 1
ATOM 918 C CA . ALA A 1 114 ? -13.357 15.663 9.651 1.00 91.62 114 ALA A CA 1
ATOM 919 C C . ALA A 1 114 ? -14.137 16.542 8.652 1.00 91.62 114 ALA A C 1
ATOM 921 O O . ALA A 1 114 ? -15.340 16.373 8.439 1.00 91.62 114 ALA A O 1
ATOM 922 N N . ARG A 1 115 ? -13.463 17.519 8.023 1.00 92.06 115 ARG A N 1
ATOM 923 C CA . ARG A 1 115 ? -14.068 18.448 7.046 1.00 92.06 115 ARG A CA 1
ATOM 924 C C . ARG A 1 115 ? -13.142 18.708 5.860 1.00 92.06 115 ARG A C 1
ATOM 926 O O . ARG A 1 115 ? -11.928 18.756 6.022 1.00 92.06 115 ARG A O 1
ATOM 933 N N . GLY A 1 116 ? -13.736 18.973 4.697 1.00 94.94 116 GLY A N 1
ATOM 934 C CA . GLY A 1 116 ? -13.020 19.288 3.455 1.00 94.94 116 GLY A CA 1
ATOM 935 C C . GLY A 1 116 ? -12.827 18.078 2.539 1.00 94.94 116 GLY A C 1
ATOM 936 O O . GLY A 1 116 ? -13.361 17.002 2.799 1.00 94.94 116 GLY A O 1
ATOM 937 N N . ASP A 1 117 ? -12.063 18.273 1.464 1.00 93.62 117 ASP A N 1
ATOM 938 C CA . ASP A 1 117 ? -11.898 17.286 0.382 1.00 93.62 117 ASP A CA 1
ATOM 939 C C . ASP A 1 117 ? -11.179 16.001 0.825 1.00 93.62 117 ASP A C 1
ATOM 941 O O . ASP A 1 117 ? -11.331 14.957 0.196 1.00 93.62 117 ASP A O 1
ATOM 945 N N . ASP A 1 118 ? -10.438 16.063 1.933 1.00 92.56 118 ASP A N 1
ATOM 946 C CA . ASP A 1 118 ? -9.709 14.937 2.523 1.00 92.56 118 ASP A CA 1
ATOM 947 C C . ASP A 1 118 ? -10.428 14.315 3.732 1.00 92.56 118 ASP A C 1
ATOM 949 O O . ASP A 1 118 ? -9.883 13.423 4.372 1.00 92.56 118 ASP A O 1
ATOM 953 N N . ALA A 1 119 ? -11.663 14.733 4.044 1.00 94.06 119 ALA A N 1
ATOM 954 C CA . ALA A 1 119 ? -12.396 14.215 5.204 1.00 94.06 119 ALA A CA 1
ATOM 955 C C . ALA A 1 119 ? -12.645 12.698 5.145 1.00 94.06 119 ALA A C 1
ATOM 957 O O . ALA A 1 119 ? -12.743 12.052 6.180 1.00 94.06 119 AL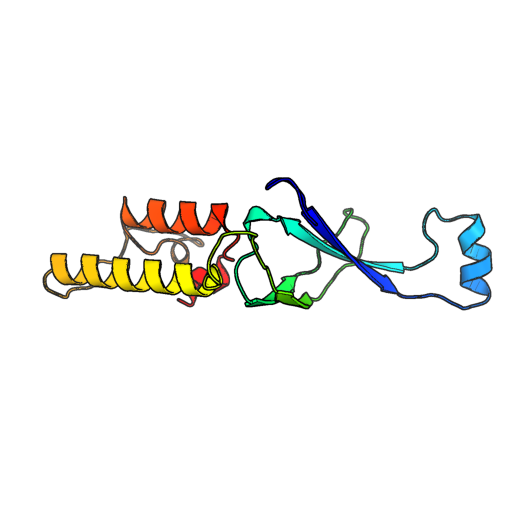A A O 1
ATOM 958 N N . TRP A 1 120 ? -12.713 12.127 3.940 1.00 92.94 120 TRP A N 1
ATOM 959 C CA . TRP A 1 120 ? -12.882 10.686 3.723 1.00 92.94 120 TRP A CA 1
ATOM 960 C C . TRP A 1 120 ? -11.643 9.856 4.083 1.00 92.94 120 TRP A C 1
ATOM 962 O O . TRP A 1 120 ? -11.728 8.633 4.091 1.00 92.94 120 TRP A O 1
ATOM 972 N N . LYS A 1 121 ? -10.501 10.504 4.342 1.00 94.00 121 LYS A N 1
ATOM 973 C CA . LYS A 1 121 ? -9.266 9.847 4.781 1.00 94.00 121 LYS A CA 1
ATOM 974 C C . LYS A 1 121 ? -9.171 9.711 6.298 1.00 94.00 121 LYS A C 1
ATOM 976 O O . LYS A 1 121 ? -8.172 9.180 6.748 1.00 94.00 121 LYS A O 1
ATOM 981 N N . VAL A 1 122 ? -10.148 10.237 7.044 1.00 95.56 122 VAL A N 1
ATOM 982 C CA . VAL A 1 122 ? -10.188 10.167 8.506 1.00 95.56 122 VAL A CA 1
ATOM 983 C C . VAL A 1 122 ? -11.261 9.171 8.915 1.00 95.56 122 VAL A C 1
ATOM 985 O O . VAL A 1 122 ? -12.435 9.363 8.584 1.00 95.56 122 VAL A O 1
ATOM 988 N N . TYR A 1 123 ? -10.872 8.121 9.633 1.00 95.31 123 TYR A N 1
ATOM 989 C CA . TYR A 1 123 ? -11.752 6.995 9.955 1.00 95.31 123 TYR A CA 1
ATOM 990 C C . TYR A 1 123 ? -12.179 6.989 11.424 1.00 95.31 123 TYR A C 1
ATOM 992 O O . TYR A 1 123 ? -13.314 6.627 11.742 1.00 95.31 123 TYR A O 1
ATOM 1000 N N . PHE A 1 124 ? -11.295 7.426 12.320 1.00 96.19 124 PHE A N 1
ATOM 1001 C CA . PHE A 1 124 ? -11.500 7.409 13.763 1.00 96.19 124 PHE A CA 1
ATOM 1002 C C . PHE A 1 124 ? -11.112 8.744 14.406 1.00 96.19 124 PHE A C 1
ATOM 1004 O O . PHE A 1 124 ? -10.357 9.538 13.853 1.00 96.19 124 PHE A O 1
ATOM 1011 N N . ASP A 1 125 ? -11.582 8.976 15.630 1.00 94.75 125 ASP A N 1
ATOM 1012 C CA . ASP A 1 125 ? -10.983 9.999 16.486 1.00 94.75 125 ASP A CA 1
ATOM 1013 C C . ASP A 1 125 ? -9.662 9.477 17.096 1.00 94.75 125 ASP A C 1
ATOM 1015 O O . ASP A 1 125 ? -9.494 8.261 17.291 1.00 94.75 125 ASP A O 1
ATOM 1019 N N . PRO A 1 126 ? -8.711 10.360 17.459 1.00 93.94 126 PRO A N 1
ATOM 1020 C CA . PRO A 1 126 ? -7.513 9.955 18.185 1.00 93.94 126 PRO A CA 1
ATOM 1021 C C . PRO A 1 126 ? -7.845 9.209 19.495 1.00 93.94 126 PRO A C 1
ATOM 1023 O O . PRO A 1 126 ? -8.768 9.597 20.216 1.00 93.94 126 PRO A O 1
ATOM 1026 N N . PRO A 1 127 ? -7.090 8.151 19.851 1.00 95.12 127 PRO A N 1
ATOM 1027 C CA . PRO A 1 127 ? -5.852 7.694 19.210 1.00 95.12 127 PRO A CA 1
ATOM 1028 C C . PRO A 1 127 ? -6.062 6.669 18.079 1.00 95.12 127 PRO A C 1
ATOM 1030 O O . PRO A 1 127 ? -5.084 6.123 17.578 1.00 95.12 127 PRO A O 1
ATOM 1033 N N . GLY A 1 128 ? -7.307 6.348 17.705 1.00 96.19 128 GLY A N 1
ATOM 1034 C CA . GLY A 1 128 ? -7.591 5.307 16.711 1.00 96.19 128 GLY A CA 1
ATOM 1035 C C . GLY A 1 128 ? -6.974 5.612 15.347 1.00 96.19 128 GLY A C 1
ATOM 1036 O O . GLY A 1 128 ? -6.341 4.741 14.755 1.00 96.19 128 GLY A O 1
ATOM 1037 N N . GLU A 1 129 ? -7.088 6.866 14.913 1.00 96.69 129 GLU A N 1
ATOM 1038 C CA . GLU A 1 129 ? -6.540 7.334 13.638 1.00 96.69 129 GLU A CA 1
ATOM 1039 C C . GLU A 1 129 ? -5.014 7.202 13.588 1.00 96.69 129 GLU A C 1
ATOM 1041 O O . GLU A 1 129 ? -4.464 6.583 12.683 1.00 96.69 129 GLU A O 1
ATOM 1046 N N . GLU A 1 130 ? -4.327 7.678 14.632 1.00 97.38 130 GLU A N 1
ATOM 1047 C CA . GLU A 1 130 ? -2.864 7.616 14.730 1.00 97.38 130 GLU A CA 1
ATOM 1048 C C . GLU A 1 130 ? -2.343 6.174 14.643 1.00 97.38 130 GLU A C 1
ATOM 1050 O O . GLU A 1 130 ? -1.288 5.921 14.063 1.00 97.38 130 GLU A O 1
ATOM 1055 N N . LEU A 1 131 ? -3.085 5.208 15.197 1.00 97.75 131 LEU A N 1
ATOM 1056 C CA . LEU A 1 131 ? -2.707 3.796 15.150 1.00 97.75 131 LEU A CA 1
ATOM 1057 C C . LEU A 1 131 ? -2.751 3.229 13.730 1.00 97.75 131 LEU A C 1
ATOM 1059 O O . LEU A 1 131 ? -1.819 2.523 13.330 1.00 97.75 131 LEU A O 1
ATOM 1063 N N . VAL A 1 132 ? -3.827 3.496 12.985 1.00 97.81 132 VAL A N 1
ATOM 1064 C CA . VAL A 1 132 ? -3.971 2.980 11.617 1.00 97.81 132 VAL A CA 1
ATOM 1065 C C . VAL A 1 132 ? -3.042 3.710 10.649 1.00 97.81 132 VAL A C 1
ATOM 1067 O O . VAL A 1 132 ? -2.429 3.048 9.810 1.00 97.81 132 VAL A O 1
ATOM 1070 N N . ASP A 1 133 ? -2.835 5.014 10.835 1.00 97.19 133 ASP A N 1
ATOM 1071 C CA . ASP A 1 133 ? -1.918 5.828 10.033 1.00 97.19 133 ASP A CA 1
ATOM 1072 C C . ASP A 1 133 ? -0.460 5.392 10.197 1.00 97.19 133 ASP A C 1
ATOM 1074 O O . ASP A 1 133 ? 0.241 5.153 9.208 1.00 97.19 133 ASP A O 1
ATOM 1078 N N . GLU A 1 134 ? 0.011 5.228 11.436 1.00 97.62 134 GLU A N 1
ATOM 1079 C CA . GLU A 1 134 ? 1.385 4.789 11.701 1.00 97.62 134 GLU A CA 1
ATOM 1080 C C . GLU A 1 134 ? 1.634 3.379 11.159 1.00 97.62 134 GLU A C 1
ATOM 1082 O O . GLU A 1 134 ? 2.693 3.104 10.583 1.00 97.62 134 GLU A O 1
ATOM 1087 N N . PHE A 1 135 ? 0.651 2.478 11.279 1.00 97.81 135 PHE A N 1
ATOM 1088 C CA . PHE A 1 135 ? 0.743 1.151 10.675 1.00 97.81 135 PHE A CA 1
ATOM 1089 C C . PHE A 1 135 ? 0.835 1.249 9.149 1.00 97.81 135 PHE A C 1
ATOM 1091 O O . PHE A 1 135 ? 1.741 0.668 8.540 1.00 97.81 135 PHE A O 1
ATOM 1098 N N . ALA A 1 136 ? -0.079 1.994 8.526 1.00 96.94 136 ALA A N 1
ATOM 1099 C CA . ALA A 1 136 ? -0.154 2.125 7.082 1.00 96.94 136 ALA A CA 1
ATOM 1100 C C . ALA A 1 136 ? 1.107 2.761 6.492 1.00 96.94 136 ALA A C 1
ATOM 1102 O O . ALA A 1 136 ? 1.680 2.229 5.540 1.00 96.94 136 ALA A O 1
ATOM 1103 N N . MET A 1 137 ? 1.594 3.847 7.090 1.00 95.44 137 MET A N 1
ATOM 1104 C CA . MET A 1 137 ? 2.816 4.529 6.668 1.00 95.44 137 MET A CA 1
ATOM 1105 C C . MET A 1 137 ? 4.046 3.627 6.812 1.00 95.44 137 MET A C 1
ATOM 1107 O O . MET A 1 137 ? 4.922 3.612 5.942 1.00 95.44 137 MET A O 1
ATOM 1111 N N . ARG A 1 138 ? 4.136 2.862 7.906 1.00 94.81 138 ARG A N 1
ATOM 1112 C CA . ARG A 1 138 ? 5.293 2.003 8.184 1.00 94.81 138 ARG A CA 1
ATOM 1113 C C . ARG A 1 138 ? 5.378 0.799 7.253 1.00 94.81 138 ARG A C 1
ATOM 1115 O O . ARG A 1 138 ? 6.489 0.430 6.864 1.00 94.81 138 ARG A O 1
ATOM 1122 N N . TYR A 1 139 ? 4.235 0.203 6.925 1.00 93.88 139 TYR A N 1
ATOM 1123 C CA . TYR A 1 139 ? 4.149 -1.039 6.156 1.00 93.88 139 TYR A CA 1
ATOM 1124 C C . TYR A 1 139 ? 3.638 -0.853 4.723 1.00 93.88 139 TYR A C 1
ATOM 1126 O O . TYR A 1 139 ? 3.501 -1.833 3.996 1.00 93.88 139 TYR A O 1
ATOM 1134 N N . GLY A 1 140 ? 3.438 0.393 4.288 1.00 93.25 140 GLY A N 1
ATOM 1135 C CA . GLY A 1 140 ? 3.130 0.738 2.902 1.00 93.25 140 GLY A CA 1
ATOM 1136 C C . GLY A 1 140 ? 1.715 0.361 2.467 1.00 93.25 140 GLY A C 1
ATOM 1137 O O . GLY A 1 140 ? 1.548 -0.151 1.364 1.00 93.25 140 GLY A O 1
ATOM 1138 N N . ILE A 1 141 ? 0.712 0.592 3.319 1.00 95.12 141 ILE A N 1
ATOM 1139 C CA . ILE A 1 141 ? -0.699 0.372 2.971 1.00 95.12 141 ILE A CA 1
ATOM 1140 C C . ILE A 1 141 ? -1.242 1.600 2.242 1.00 95.12 141 ILE A C 1
ATOM 1142 O O . ILE A 1 141 ? -1.272 2.709 2.780 1.00 95.12 141 ILE A O 1
ATOM 1146 N N . GLU A 1 142 ? -1.682 1.404 1.004 1.00 92.44 142 GLU A N 1
ATOM 1147 C CA . GLU A 1 142 ? -2.182 2.478 0.147 1.00 92.44 142 GLU A CA 1
ATOM 1148 C C . GLU A 1 142 ? -3.480 3.077 0.696 1.00 92.44 142 GLU A C 1
ATOM 1150 O O . GLU A 1 142 ? -4.368 2.351 1.135 1.00 92.44 142 GLU A O 1
ATOM 1155 N N . SER A 1 143 ? -3.634 4.401 0.611 1.00 92.62 143 SER A N 1
ATOM 1156 C CA . SER A 1 143 ? -4.816 5.110 1.129 1.00 92.62 143 SER A CA 1
ATOM 1157 C C . SER A 1 143 ? -6.139 4.596 0.558 1.00 92.62 143 SER A C 1
ATOM 1159 O O . SER A 1 143 ? -7.147 4.589 1.255 1.00 92.62 143 SER A O 1
ATOM 1161 N N . ILE A 1 144 ? -6.140 4.125 -0.693 1.00 91.88 144 ILE A N 1
ATOM 1162 C CA . ILE A 1 144 ? -7.335 3.537 -1.300 1.00 91.88 144 ILE A CA 1
ATOM 1163 C C . ILE A 1 144 ? -7.704 2.191 -0.669 1.00 91.88 144 ILE A C 1
ATOM 1165 O O . ILE A 1 144 ? -8.884 1.916 -0.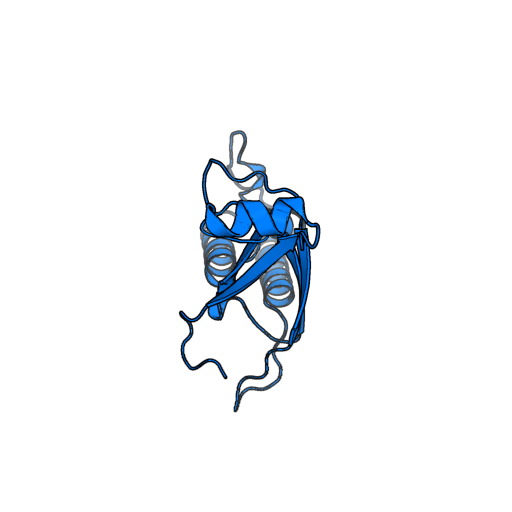497 1.00 91.88 144 ILE A O 1
ATOM 1169 N N . TYR A 1 145 ? -6.718 1.374 -0.281 1.00 94.62 145 TYR A N 1
ATOM 1170 C CA . TYR A 1 145 ? -6.971 0.127 0.439 1.00 94.62 145 TYR A CA 1
ATOM 1171 C C . TYR A 1 145 ? -7.552 0.420 1.822 1.00 94.62 145 TYR A C 1
ATOM 1173 O O . TYR A 1 145 ? -8.522 -0.216 2.224 1.00 94.62 145 TYR A O 1
ATOM 1181 N N . GLN A 1 146 ? -6.993 1.419 2.514 1.00 96.44 146 GLN A N 1
ATOM 1182 C CA . GLN A 1 146 ? -7.475 1.863 3.823 1.00 96.44 146 GLN A CA 1
ATOM 1183 C C . GLN A 1 146 ? -8.947 2.282 3.760 1.00 96.44 146 GLN A C 1
ATOM 1185 O O . GLN A 1 146 ? -9.768 1.731 4.475 1.00 96.44 146 GLN A O 1
ATOM 1190 N N . ALA A 1 147 ? -9.303 3.158 2.818 1.00 94.88 147 ALA A N 1
ATOM 1191 C CA . ALA A 1 147 ? -10.674 3.640 2.664 1.00 94.88 147 ALA A CA 1
ATOM 1192 C C . ALA A 1 147 ? -11.682 2.572 2.193 1.00 94.88 147 ALA A C 1
ATOM 1194 O O . ALA A 1 147 ? -12.890 2.789 2.278 1.00 94.88 147 ALA A O 1
ATOM 1195 N N . MET A 1 148 ? -11.205 1.451 1.643 1.00 95.31 148 MET A N 1
ATOM 1196 C CA . MET A 1 148 ? -12.038 0.326 1.204 1.00 95.31 148 MET A CA 1
ATOM 1197 C C . MET A 1 148 ? -12.155 -0.796 2.247 1.00 95.31 148 MET A C 1
ATOM 1199 O O . MET A 1 148 ? -12.891 -1.753 1.995 1.00 95.31 148 MET A O 1
ATOM 1203 N N . THR A 1 149 ? -11.415 -0.703 3.355 1.00 93.69 149 THR A N 1
ATOM 1204 C CA . THR A 1 149 ? -11.414 -1.671 4.462 1.00 93.69 149 THR A CA 1
ATOM 1205 C C . THR A 1 149 ? -12.516 -1.337 5.460 1.00 93.69 149 THR A C 1
ATOM 1207 O O . THR A 1 149 ? -13.252 -2.272 5.839 1.00 93.69 149 THR A O 1
#

Secondary structure (DSSP, 8-state):
----TT-EEEEEEEE---SHHHHHHTTTSS-SSEEEEEEEEEGGG--SEEEEEEEPBPSSTT-----EEEEEEE---TTS--PPPHHHHHHHHHHHHHHHHHHHTTTPPPPP---STTGGG--SSTTHHHHHHHHHHHHT--HHHHHH-